Protein AF-A0A069PCU2-F1 (afdb_monomer_lite)

Secondary structure (DSSP, 8-state):
-EESSSEEE-----TT----PPPP---SP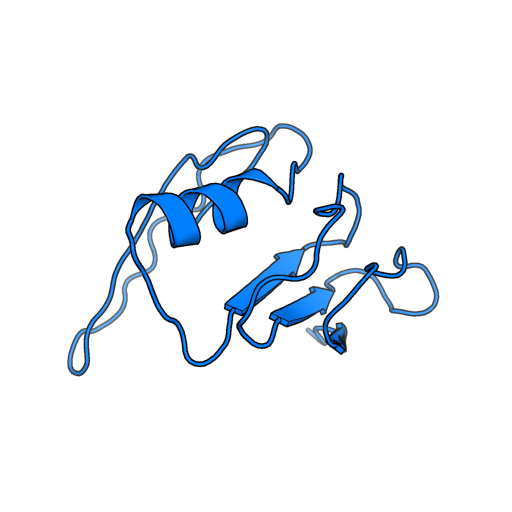EETHHHHHHHHHTT---S-EEEEE-S-EE--SS--SS-EEEEESS-TTTSPPPSSSEEEE---

Sequence (92 aa):
MDCDTRVTQVQIFERGDSPEIQPVRGGGGTAFVDPFNRVVADGLNPAFLVYLTDMDGRFPSVAPSFPVLWASTTPLTRARKAPFGETVEVIC

Foldseek 3Di:
DAFAPADPDDDDDDPPDPDPDDDHDDDHHGAQPHVVVVCVVVVHDDQEEEDEECQPHDADPDDDPHAYEYAHCHPPVPHDDHPDHHYDYDDD

pLDDT: mean 89.38, std 8.43, range [60.56, 97.88]

InterPro domains:
  IPR018698 VWA-like domain [PF09967] (2-89)

Structure (mmCIF, N/CA/C/O backbone):
data_AF-A0A069PCU2-F1
#
_entry.id   AF-A0A069PCU2-F1
#
loop_
_atom_site.group_PDB
_atom_site.id
_atom_site.type_symbol
_atom_site.label_atom_id
_atom_site.label_alt_id
_atom_site.label_comp_id
_atom_site.label_asym_id
_atom_site.label_entity_id
_atom_site.label_seq_id
_atom_site.pdbx_PDB_ins_code
_atom_site.Cartn_x
_atom_site.Cartn_y
_atom_site.Cartn_z
_atom_site.occupancy
_atom_site.B_iso_or_equiv
_atom_site.auth_seq_id
_atom_site.auth_comp_id
_atom_site.auth_asym_id
_atom_site.auth_atom_id
_atom_site.pdbx_PDB_model_num
ATOM 1 N N . MET A 1 1 ? -1.521 -1.276 9.247 1.00 84.38 1 MET A N 1
ATOM 2 C CA . MET A 1 1 ? -0.953 -2.619 9.475 1.00 84.38 1 MET A CA 1
ATOM 3 C C . MET A 1 1 ? 0.531 -2.501 9.228 1.00 84.38 1 MET A C 1
ATOM 5 O O . MET A 1 1 ? 0.890 -1.951 8.195 1.00 84.38 1 MET A O 1
ATOM 9 N N . ASP A 1 2 ? 1.355 -2.993 10.140 1.00 81.31 2 ASP A N 1
ATOM 10 C CA . ASP A 1 2 ? 2.801 -3.042 9.945 1.00 81.31 2 ASP A CA 1
ATOM 11 C C . ASP A 1 2 ? 3.140 -4.418 9.387 1.00 81.31 2 ASP A C 1
ATOM 13 O O . ASP A 1 2 ? 2.618 -5.426 9.874 1.00 81.31 2 ASP A O 1
ATOM 17 N N . CYS A 1 3 ? 3.957 -4.461 8.340 1.00 78.88 3 CYS A N 1
ATOM 18 C CA . CYS A 1 3 ? 4.308 -5.702 7.670 1.00 78.88 3 CYS A CA 1
ATOM 19 C C . CYS A 1 3 ? 5.772 -5.694 7.251 1.00 78.88 3 CYS A C 1
ATOM 21 O O . CYS A 1 3 ? 6.215 -4.774 6.568 1.00 78.88 3 CYS A O 1
ATOM 23 N N . ASP A 1 4 ? 6.481 -6.756 7.622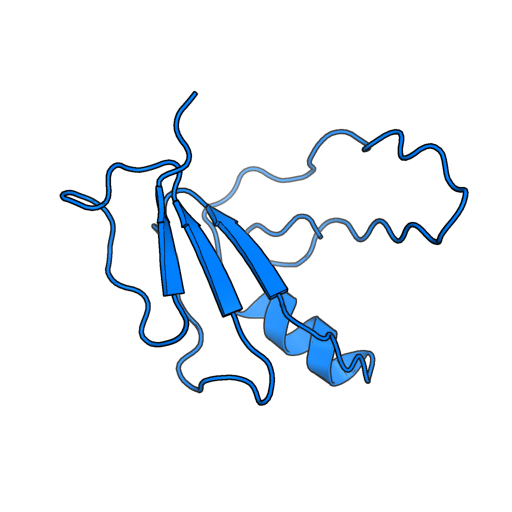 1.00 76.31 4 ASP A N 1
ATOM 24 C CA . ASP A 1 4 ? 7.800 -7.100 7.101 1.00 76.31 4 ASP A CA 1
ATOM 25 C C . ASP A 1 4 ? 7.671 -8.333 6.189 1.00 76.31 4 ASP A C 1
ATOM 27 O O . ASP A 1 4 ? 7.005 -8.276 5.158 1.00 76.31 4 ASP A O 1
ATOM 31 N N . THR A 1 5 ? 8.218 -9.475 6.593 1.00 72.00 5 THR A N 1
ATOM 32 C CA . THR A 1 5 ? 7.903 -10.808 6.062 1.00 72.00 5 THR A CA 1
ATOM 33 C C . THR A 1 5 ? 6.468 -11.264 6.344 1.00 72.00 5 THR A C 1
ATOM 35 O O . THR A 1 5 ? 5.967 -12.145 5.646 1.00 72.00 5 THR A O 1
ATOM 38 N N . ARG A 1 6 ? 5.825 -10.691 7.367 1.00 79.31 6 ARG A N 1
ATOM 39 C CA . ARG A 1 6 ? 4.438 -10.949 7.776 1.00 79.31 6 ARG A CA 1
ATOM 40 C C . ARG A 1 6 ? 3.844 -9.710 8.440 1.00 79.31 6 ARG A C 1
ATOM 42 O O . ARG A 1 6 ? 4.585 -8.826 8.865 1.00 79.31 6 ARG A O 1
ATOM 49 N N . VAL A 1 7 ? 2.526 -9.671 8.603 1.00 83.38 7 VAL A N 1
ATOM 50 C CA . VAL A 1 7 ? 1.857 -8.647 9.412 1.00 83.38 7 VAL A CA 1
ATOM 51 C C . VAL A 1 7 ? 2.289 -8.798 10.876 1.00 83.38 7 VAL A C 1
ATOM 53 O O . VAL A 1 7 ? 2.005 -9.807 11.524 1.00 83.38 7 VAL A O 1
ATOM 56 N N . THR A 1 8 ? 2.980 -7.792 11.407 1.00 86.31 8 THR A N 1
ATOM 57 C CA . THR A 1 8 ? 3.507 -7.758 12.782 1.00 86.31 8 THR A CA 1
ATOM 58 C C . THR A 1 8 ? 2.590 -7.000 13.738 1.00 86.31 8 THR A C 1
ATOM 60 O O . THR A 1 8 ? 2.600 -7.265 14.942 1.00 86.31 8 THR A O 1
ATOM 63 N N . GLN A 1 9 ? 1.791 -6.065 13.218 1.00 87.62 9 GLN A N 1
ATOM 64 C CA . GLN A 1 9 ? 0.898 -5.225 14.010 1.00 87.62 9 GLN A CA 1
ATOM 65 C C . GLN A 1 9 ? -0.317 -4.773 13.189 1.00 87.62 9 GLN A C 1
ATOM 67 O O . GLN A 1 9 ? -0.206 -4.383 12.026 1.00 87.62 9 GLN A O 1
ATOM 72 N N . VAL A 1 10 ? -1.493 -4.775 13.816 1.00 89.44 10 VAL A N 1
ATOM 73 C CA . VAL A 1 10 ? -2.725 -4.196 13.267 1.00 89.44 10 VAL A CA 1
ATOM 74 C C . VAL A 1 10 ? -3.253 -3.192 14.285 1.00 89.44 10 VAL A C 1
ATOM 76 O O . VAL A 1 10 ? -3.451 -3.541 15.443 1.00 89.44 10 VAL A O 1
ATOM 79 N N . GLN A 1 11 ? -3.451 -1.952 13.847 1.00 90.56 11 GLN A N 1
ATOM 80 C CA . GLN A 1 11 ? -4.099 -0.890 14.615 1.00 90.56 11 GLN A CA 1
ATOM 81 C C . GLN A 1 11 ? -5.351 -0.480 13.835 1.00 90.56 11 GLN A C 1
ATOM 83 O O . GLN A 1 11 ? -5.256 -0.245 12.627 1.00 90.56 11 GLN A O 1
ATOM 88 N N . ILE A 1 12 ? -6.504 -0.463 14.502 1.00 90.94 12 ILE A N 1
ATOM 89 C CA . ILE A 1 12 ? -7.805 -0.103 13.926 1.00 90.94 12 ILE A CA 1
ATOM 90 C C . ILE A 1 12 ? -8.287 1.132 14.676 1.00 90.94 12 ILE A C 1
ATOM 92 O O . ILE A 1 12 ? -8.249 1.146 15.903 1.00 90.94 12 ILE A O 1
ATOM 96 N N . PHE A 1 13 ? -8.718 2.140 13.927 1.00 90.69 13 PHE A N 1
ATOM 97 C CA . PHE A 1 13 ? -9.264 3.380 14.461 1.00 90.69 13 PHE A CA 1
ATOM 98 C C . PHE A 1 13 ? -10.618 3.637 13.805 1.00 90.69 13 PHE A C 1
ATOM 100 O O . PHE A 1 13 ? -10.768 3.457 12.592 1.00 90.69 13 PHE A O 1
ATOM 107 N N . GLU A 1 14 ? -11.590 4.066 14.596 1.00 90.25 14 GLU A N 1
ATOM 108 C CA . GLU A 1 14 ? -12.925 4.444 14.160 1.00 90.25 14 GLU A CA 1
ATOM 109 C C . GLU A 1 14 ? -13.119 5.964 14.198 1.00 90.25 14 GLU A C 1
ATOM 111 O O . GLU A 1 14 ? -12.282 6.749 14.652 1.00 90.25 14 GLU A O 1
ATOM 116 N N . ARG A 1 15 ? -14.255 6.417 13.665 1.00 87.94 15 ARG A N 1
ATOM 117 C CA . ARG A 1 15 ? -14.579 7.840 13.638 1.00 87.94 15 ARG A CA 1
ATOM 118 C C . ARG A 1 15 ? -14.729 8.370 15.065 1.00 87.94 15 ARG A C 1
ATOM 120 O O . ARG A 1 15 ? -15.653 7.986 15.770 1.00 87.94 15 ARG A O 1
ATOM 127 N N . GLY A 1 16 ? -13.902 9.350 15.413 1.00 90.38 16 GLY A N 1
ATOM 128 C CA . GLY A 1 16 ? -13.903 9.978 16.736 1.00 90.38 16 GLY A CA 1
ATOM 129 C C . GLY A 1 16 ? -12.722 9.556 17.603 1.00 90.38 16 GLY A C 1
ATOM 130 O O . GLY A 1 16 ? -12.467 10.220 18.606 1.00 90.38 16 GLY A O 1
ATOM 131 N N . ASP A 1 17 ? -11.967 8.537 17.190 1.00 90.62 17 ASP A N 1
ATOM 132 C CA . ASP A 1 17 ? -10.706 8.201 17.837 1.00 90.62 17 ASP A CA 1
ATOM 133 C C . ASP A 1 17 ? -9.674 9.311 17.608 1.00 90.62 17 ASP A C 1
ATOM 135 O O . ASP A 1 17 ? -9.623 9.937 16.545 1.00 90.62 17 ASP A O 1
ATOM 139 N N . SER A 1 18 ? -8.821 9.534 18.608 1.00 84.69 18 SER A N 1
ATOM 140 C CA . SER A 1 18 ? -7.573 10.282 18.449 1.00 84.69 18 SER A CA 1
ATOM 141 C C . SER A 1 18 ? -6.469 9.265 18.157 1.00 84.69 18 SER A C 1
ATOM 143 O O . SER A 1 18 ? -6.028 8.592 19.091 1.00 84.69 18 SER A O 1
ATOM 145 N N . PRO A 1 19 ? -6.049 9.076 16.892 1.00 80.75 19 PRO A N 1
ATOM 146 C CA . PRO A 1 19 ? -5.135 7.998 16.551 1.00 80.75 19 PRO A CA 1
ATOM 147 C C . PRO A 1 19 ? -3.718 8.315 17.038 1.00 80.75 19 PRO A C 1
ATOM 149 O O . PRO A 1 19 ? -2.937 8.983 16.362 1.00 80.75 19 PRO A O 1
ATOM 152 N N . GLU A 1 20 ? -3.364 7.798 18.210 1.00 86.94 20 GLU A N 1
ATOM 153 C CA . GLU A 1 20 ? -1.973 7.685 18.642 1.00 86.94 20 GLU A CA 1
ATOM 154 C C . GLU A 1 20 ? -1.358 6.438 17.998 1.00 86.94 20 GLU A C 1
ATOM 156 O O . GLU A 1 20 ? -1.492 5.317 18.495 1.00 86.94 20 GLU A O 1
ATOM 161 N N . ILE A 1 21 ? -0.711 6.636 16.846 1.00 85.75 21 ILE A N 1
ATOM 162 C CA . ILE A 1 21 ? -0.084 5.550 16.089 1.00 85.75 21 ILE A CA 1
ATOM 163 C C . ILE A 1 21 ? 1.082 4.984 16.904 1.00 85.75 21 ILE A C 1
ATOM 165 O O . ILE A 1 21 ? 2.078 5.666 17.152 1.00 85.75 21 ILE A O 1
ATOM 169 N N . GLN A 1 22 ? 0.973 3.715 17.296 1.00 86.75 22 GLN A N 1
ATOM 170 C CA . GLN A 1 22 ? 2.057 3.003 17.969 1.00 86.75 22 GLN A CA 1
ATOM 171 C C . GLN A 1 22 ? 3.279 2.880 17.047 1.00 86.75 22 GLN A C 1
ATOM 173 O O . GLN A 1 22 ? 3.101 2.732 15.833 1.00 86.75 22 GLN A O 1
ATOM 178 N N . PRO A 1 23 ? 4.510 2.871 17.597 1.00 84.94 23 PRO A N 1
ATOM 179 C CA . PRO A 1 23 ? 5.720 2.672 16.810 1.00 84.94 23 PRO A CA 1
ATOM 180 C C . PRO A 1 23 ? 5.639 1.425 15.925 1.00 84.94 23 PRO A C 1
ATOM 182 O O . PRO A 1 23 ? 5.132 0.379 16.348 1.00 84.94 23 PRO A O 1
ATOM 185 N N . VAL A 1 24 ? 6.172 1.544 14.708 1.00 80.75 24 VAL A N 1
ATOM 186 C CA . VAL A 1 24 ? 6.212 0.447 13.735 1.00 80.75 24 VAL A CA 1
ATOM 187 C C . VAL A 1 24 ? 7.041 -0.709 14.292 1.00 80.75 24 VAL A C 1
ATOM 189 O O . VAL A 1 24 ? 8.142 -0.503 14.808 1.00 80.75 24 VAL A O 1
ATOM 192 N N . ARG A 1 25 ? 6.530 -1.939 14.176 1.00 79.12 25 ARG A N 1
ATOM 193 C CA . ARG A 1 25 ? 7.249 -3.161 14.580 1.00 79.12 25 ARG A CA 1
ATOM 194 C C . ARG A 1 25 ? 7.768 -3.926 13.360 1.00 79.12 25 ARG A C 1
ATOM 196 O O . ARG A 1 25 ? 6.979 -4.269 12.486 1.00 79.12 25 ARG A O 1
ATOM 203 N N . GLY A 1 26 ? 9.060 -4.263 13.329 1.00 73.12 26 GLY A N 1
ATOM 204 C CA . GLY A 1 26 ? 9.672 -5.060 12.252 1.00 73.12 26 GLY A CA 1
ATOM 205 C C . GLY A 1 26 ? 11.109 -4.637 11.930 1.00 73.12 26 GLY A C 1
ATOM 206 O O . GLY A 1 26 ? 11.710 -3.871 12.681 1.00 73.12 26 GLY A O 1
ATOM 207 N N . GLY A 1 27 ? 11.665 -5.145 10.822 1.00 65.25 27 GLY A N 1
ATOM 208 C CA . GLY A 1 27 ? 13.008 -4.768 10.339 1.00 65.25 27 GLY A CA 1
ATOM 209 C C . GLY A 1 27 ? 13.638 -5.677 9.270 1.00 65.25 27 GLY A C 1
ATOM 210 O O . GLY A 1 27 ? 14.741 -5.394 8.809 1.00 65.25 27 GLY A O 1
ATOM 211 N N . GLY A 1 28 ? 12.976 -6.771 8.876 1.00 60.56 28 GLY A N 1
ATOM 212 C CA . GLY A 1 28 ? 13.347 -7.579 7.705 1.00 60.56 28 GLY A CA 1
ATOM 213 C C . GLY A 1 28 ? 12.645 -7.073 6.442 1.00 60.56 28 GLY A C 1
ATOM 214 O O . GLY A 1 28 ? 11.606 -6.434 6.553 1.00 60.56 28 GLY A O 1
ATOM 215 N N . GLY A 1 29 ? 13.200 -7.337 5.254 1.00 61.72 29 GLY A N 1
ATOM 216 C CA . GLY A 1 29 ? 12.633 -6.877 3.974 1.00 61.72 29 GLY A CA 1
ATOM 217 C C . GLY A 1 29 ? 11.131 -7.163 3.791 1.00 61.72 29 GLY A C 1
ATOM 218 O O . GLY A 1 29 ? 10.559 -8.036 4.445 1.00 61.72 29 GLY A O 1
ATOM 219 N N . THR A 1 30 ? 10.486 -6.424 2.887 1.00 69.06 30 THR A N 1
ATOM 220 C CA . THR A 1 30 ? 9.019 -6.306 2.866 1.00 69.06 30 THR A CA 1
ATOM 221 C C . THR A 1 30 ? 8.342 -7.292 1.903 1.00 69.06 30 THR A C 1
ATOM 223 O O . THR A 1 30 ? 8.582 -7.296 0.693 1.00 69.06 30 THR A O 1
ATOM 226 N N . ALA A 1 31 ? 7.425 -8.111 2.417 1.00 76.38 31 ALA A N 1
ATOM 227 C CA . ALA A 1 31 ? 6.499 -8.922 1.637 1.00 76.38 31 ALA A CA 1
ATOM 228 C C . ALA A 1 31 ? 5.140 -8.214 1.550 1.00 76.38 31 ALA A C 1
ATOM 230 O O . ALA A 1 31 ? 4.321 -8.301 2.460 1.00 76.38 31 ALA A O 1
ATOM 231 N N . PHE A 1 32 ? 4.853 -7.561 0.419 1.00 89.75 32 PHE A N 1
ATOM 232 C CA . PHE A 1 32 ? 3.595 -6.822 0.243 1.00 89.75 32 PHE A CA 1
ATOM 233 C C . PHE A 1 32 ? 2.358 -7.720 0.192 1.00 89.75 32 PHE A C 1
ATOM 235 O O . PHE A 1 32 ? 1.254 -7.204 0.208 1.00 89.75 32 PHE A O 1
ATOM 242 N N . VAL A 1 33 ? 2.516 -9.042 0.093 1.00 91.19 33 VAL A N 1
ATOM 243 C CA . VAL A 1 33 ? 1.417 -10.006 -0.074 1.00 91.19 33 VAL A CA 1
ATOM 244 C C . VAL A 1 33 ? 0.576 -10.171 1.191 1.00 91.19 33 VAL A C 1
ATOM 246 O O . VAL A 1 33 ? -0.649 -10.262 1.106 1.00 91.19 33 VAL A O 1
ATOM 249 N N . ASP A 1 34 ? 1.214 -10.211 2.358 1.00 90.06 34 ASP A N 1
ATOM 250 C CA . ASP A 1 34 ? 0.549 -10.635 3.591 1.00 90.06 34 ASP A CA 1
ATOM 251 C C . ASP A 1 34 ? -0.590 -9.693 4.034 1.00 90.06 34 ASP A C 1
ATOM 253 O O . ASP A 1 34 ? -1.669 -10.188 4.373 1.00 90.06 34 ASP A O 1
ATOM 257 N N . PRO A 1 35 ? -0.460 -8.353 3.924 1.00 91.62 35 PRO A N 1
ATOM 258 C CA . PRO A 1 35 ? -1.561 -7.447 4.246 1.00 91.62 35 PRO A CA 1
ATOM 259 C C . PRO A 1 35 ? -2.807 -7.668 3.379 1.00 91.62 35 PRO A C 1
ATOM 261 O O . PRO A 1 35 ? -3.922 -7.574 3.887 1.00 91.62 35 PRO A O 1
ATOM 264 N N . PHE A 1 36 ? -2.654 -8.029 2.100 1.00 93.81 36 PHE A N 1
ATOM 265 C CA . PHE A 1 36 ? -3.797 -8.321 1.222 1.00 93.81 36 PHE A CA 1
ATOM 266 C C . PHE A 1 36 ? -4.480 -9.632 1.608 1.00 93.81 36 PHE A C 1
ATOM 268 O O . PHE A 1 36 ? -5.708 -9.686 1.669 1.00 93.81 36 PHE A O 1
ATOM 275 N N . ASN A 1 37 ? -3.700 -10.672 1.922 1.00 92.31 37 ASN A N 1
ATOM 276 C CA . ASN A 1 37 ? -4.248 -11.935 2.418 1.00 92.31 37 ASN A CA 1
ATOM 277 C C . ASN A 1 37 ? -5.051 -11.715 3.700 1.00 92.31 37 ASN A C 1
ATOM 279 O O . ASN A 1 37 ? -6.128 -12.288 3.857 1.00 92.31 37 ASN A O 1
ATOM 283 N N . ARG A 1 38 ? -4.552 -10.857 4.597 1.00 91.88 38 ARG A N 1
ATOM 284 C CA . ARG A 1 38 ? -5.230 -10.545 5.851 1.00 91.88 38 ARG A CA 1
ATOM 285 C C . ARG A 1 38 ? -6.557 -9.823 5.638 1.00 91.88 38 ARG A C 1
ATOM 287 O O . ARG A 1 38 ? -7.535 -10.192 6.272 1.00 91.88 38 ARG A O 1
ATOM 294 N N . VAL A 1 39 ? -6.612 -8.852 4.723 1.00 93.31 39 VAL A N 1
ATOM 295 C CA . VAL A 1 39 ? -7.864 -8.162 4.354 1.00 93.31 39 VAL A CA 1
ATOM 296 C C . VAL A 1 39 ? -8.934 -9.162 3.908 1.00 93.31 39 VAL A C 1
ATO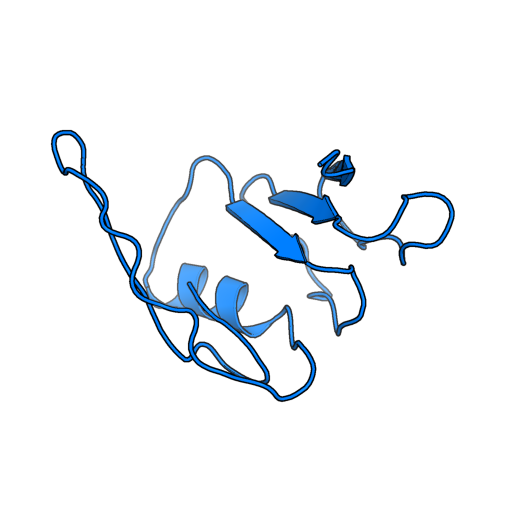M 298 O O . VAL A 1 39 ? -10.070 -9.081 4.367 1.00 93.31 39 VAL A O 1
ATOM 301 N N . VAL A 1 40 ? -8.563 -10.137 3.072 1.00 92.19 40 VAL A N 1
ATOM 302 C CA . VAL A 1 40 ? -9.481 -11.193 2.614 1.00 92.19 40 VAL A CA 1
ATOM 303 C C . VAL A 1 40 ? -9.876 -12.129 3.757 1.00 92.19 40 VAL A C 1
ATOM 305 O O . VAL A 1 40 ? -11.058 -12.421 3.922 1.00 92.19 40 VAL A O 1
ATOM 308 N N . ALA A 1 41 ? -8.908 -12.593 4.550 1.00 93.38 41 ALA A N 1
ATOM 309 C CA . ALA A 1 41 ? -9.146 -13.523 5.654 1.00 93.38 41 ALA A CA 1
ATOM 310 C C . ALA A 1 41 ? -10.051 -12.930 6.745 1.00 93.38 41 ALA A C 1
ATOM 312 O O . ALA A 1 41 ? -10.890 -13.639 7.295 1.00 93.38 41 ALA A O 1
ATOM 313 N N . ASP A 1 42 ? -9.919 -11.629 7.009 1.00 93.69 42 ASP A N 1
ATOM 314 C CA . ASP A 1 42 ? -10.730 -10.899 7.985 1.00 93.69 42 ASP A CA 1
ATOM 315 C C . ASP A 1 42 ? -12.094 -10.462 7.410 1.00 93.69 42 ASP A C 1
ATOM 317 O O . ASP A 1 42 ? -12.893 -9.849 8.116 1.00 93.69 42 ASP A O 1
ATOM 321 N N . GLY A 1 43 ? -12.383 -10.761 6.135 1.00 93.88 43 GLY A N 1
ATOM 322 C CA . GLY A 1 43 ? -13.646 -10.399 5.483 1.00 93.88 43 GLY A CA 1
ATOM 323 C C . GLY A 1 43 ? -13.838 -8.890 5.302 1.00 93.88 43 GLY A C 1
ATOM 324 O O . GLY A 1 43 ? -14.971 -8.414 5.224 1.00 93.88 43 GLY A O 1
ATOM 325 N N . LEU A 1 44 ? -12.745 -8.125 5.259 1.00 92.62 44 LEU A N 1
ATOM 326 C CA . LEU A 1 44 ? -12.789 -6.674 5.126 1.00 92.62 44 LEU A CA 1
ATOM 327 C C . LEU A 1 44 ? -13.096 -6.274 3.677 1.00 92.62 44 LEU A C 1
ATOM 329 O O . LEU A 1 44 ? -12.518 -6.809 2.732 1.00 92.62 44 LEU A O 1
ATOM 333 N N . ASN A 1 45 ? -13.958 -5.269 3.509 1.00 92.75 45 ASN A N 1
ATOM 334 C CA . ASN A 1 45 ? -14.277 -4.677 2.209 1.00 92.75 45 ASN A CA 1
ATOM 335 C C . ASN A 1 45 ? -13.946 -3.174 2.207 1.00 92.75 45 ASN A C 1
ATOM 337 O O . ASN A 1 45 ? -14.845 -2.342 2.371 1.00 92.75 45 ASN A O 1
ATOM 341 N N . PRO A 1 46 ? -12.656 -2.808 2.117 1.00 94.12 46 PRO A N 1
ATOM 342 C CA . PRO A 1 46 ? -12.246 -1.415 2.184 1.00 94.12 46 PRO A CA 1
ATOM 343 C C . PRO A 1 46 ? -12.651 -0.655 0.914 1.00 94.12 46 PRO A C 1
ATOM 345 O O . PRO A 1 46 ? -12.605 -1.193 -0.190 1.00 94.12 46 PRO A O 1
ATOM 348 N N . ALA A 1 47 ? -12.969 0.635 1.058 1.00 96.06 47 ALA A N 1
ATOM 349 C CA . ALA A 1 47 ? -13.177 1.517 -0.093 1.00 96.06 47 ALA A CA 1
ATOM 350 C C . ALA A 1 47 ? -11.897 1.683 -0.935 1.00 96.06 47 ALA A C 1
ATOM 352 O O . ALA A 1 47 ? -11.979 1.879 -2.143 1.00 96.06 47 ALA A O 1
ATOM 353 N N . PHE A 1 48 ? -10.727 1.616 -0.292 1.00 93.94 48 PHE A N 1
ATOM 354 C CA . PHE A 1 48 ? -9.403 1.545 -0.908 1.00 93.94 48 PHE A CA 1
ATOM 355 C C . PHE A 1 48 ? -8.367 1.093 0.135 1.00 93.94 48 PHE A C 1
ATOM 357 O O . PHE A 1 48 ? -8.590 1.227 1.339 1.00 93.94 48 PHE A O 1
ATOM 364 N N . LEU A 1 49 ? -7.222 0.588 -0.324 1.00 96.19 49 LEU A N 1
ATOM 365 C CA . LEU A 1 49 ? -6.054 0.282 0.505 1.00 96.19 49 LEU A CA 1
ATOM 366 C C . LEU A 1 49 ? -4.899 1.207 0.124 1.00 96.19 49 LEU A C 1
ATOM 368 O O . LEU A 1 49 ? -4.570 1.312 -1.055 1.00 96.19 49 LEU A O 1
ATOM 372 N N . VAL A 1 50 ? -4.253 1.833 1.111 1.00 95.69 50 VAL A N 1
ATOM 373 C CA . VAL A 1 50 ? -3.004 2.587 0.908 1.00 95.69 50 VAL A CA 1
ATOM 374 C C . VAL A 1 50 ? -1.841 1.815 1.510 1.00 95.69 50 VAL A C 1
ATOM 376 O O . VAL A 1 50 ? -1.910 1.404 2.668 1.00 95.69 50 VAL A O 1
ATOM 379 N N . TYR A 1 51 ? -0.771 1.641 0.740 1.00 94.38 51 TYR A N 1
ATOM 380 C CA . TYR A 1 51 ? 0.459 1.001 1.192 1.00 94.38 51 TYR A CA 1
ATOM 381 C C . TYR A 1 51 ? 1.616 1.999 1.111 1.00 94.38 51 TYR A C 1
ATOM 383 O O 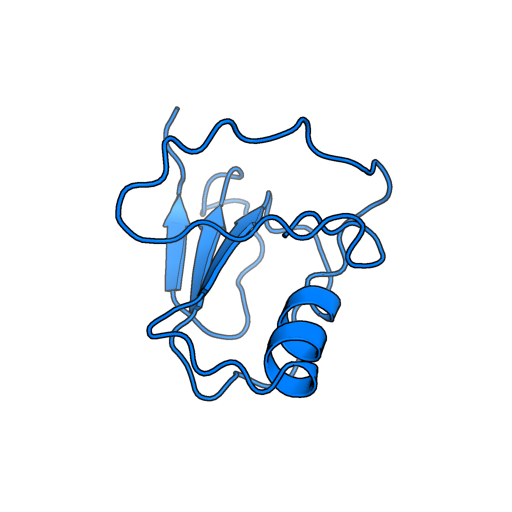. TYR A 1 51 ? 1.979 2.424 0.017 1.00 94.38 51 TYR A O 1
ATOM 391 N N . LEU A 1 52 ? 2.202 2.362 2.255 1.00 92.75 52 LEU A N 1
ATOM 392 C CA . LEU A 1 52 ? 3.415 3.181 2.321 1.00 92.75 52 LEU A CA 1
ATOM 393 C C . LEU A 1 52 ? 4.645 2.272 2.239 1.00 92.75 52 LEU A C 1
ATOM 395 O O . LEU A 1 52 ? 4.825 1.399 3.086 1.00 92.75 52 LEU A O 1
ATOM 399 N N . THR A 1 53 ? 5.466 2.437 1.207 1.00 91.88 53 THR A N 1
ATOM 400 C CA . THR A 1 53 ? 6.609 1.553 0.938 1.00 91.88 53 THR A CA 1
ATOM 401 C C . THR A 1 53 ? 7.654 2.256 0.073 1.00 91.88 53 THR A C 1
ATOM 403 O O . THR A 1 53 ? 7.353 3.217 -0.623 1.00 91.88 53 THR A O 1
ATOM 406 N N . ASP A 1 54 ? 8.885 1.763 0.078 1.00 92.19 54 ASP A N 1
ATOM 407 C CA . ASP A 1 54 ? 9.930 2.104 -0.892 1.00 92.19 54 ASP A CA 1
ATOM 408 C C . ASP A 1 54 ? 9.776 1.383 -2.249 1.00 92.19 54 ASP A C 1
ATOM 410 O O . ASP A 1 54 ? 10.569 1.627 -3.162 1.00 92.19 54 ASP A O 1
ATOM 414 N N . MET A 1 55 ? 8.746 0.537 -2.392 1.00 93.81 55 MET A N 1
ATOM 415 C CA . MET A 1 55 ? 8.424 -0.303 -3.554 1.00 93.81 55 MET A CA 1
ATOM 416 C C . MET A 1 55 ? 9.380 -1.489 -3.771 1.00 93.81 55 MET A C 1
ATOM 418 O O . MET A 1 55 ? 9.277 -2.185 -4.792 1.00 93.81 55 MET A O 1
ATOM 422 N N . ASP A 1 56 ? 10.268 -1.779 -2.814 1.00 91.25 56 ASP A N 1
ATOM 423 C CA . ASP A 1 56 ? 11.180 -2.921 -2.882 1.00 91.25 56 ASP A CA 1
ATOM 424 C C . ASP A 1 56 ? 10.658 -4.129 -2.091 1.00 91.25 56 ASP A C 1
ATOM 426 O O . ASP A 1 56 ? 10.930 -4.342 -0.910 1.00 91.25 56 ASP A O 1
ATOM 430 N N . GLY A 1 57 ? 9.847 -4.939 -2.767 1.00 88.12 57 GLY A N 1
ATOM 431 C CA . GLY A 1 57 ? 9.255 -6.131 -2.180 1.00 88.12 57 GLY A CA 1
ATOM 432 C C . GLY A 1 57 ? 8.496 -6.983 -3.188 1.00 88.12 57 GLY A C 1
ATOM 433 O O . GLY A 1 57 ? 8.328 -6.635 -4.366 1.00 88.12 57 GLY A O 1
ATOM 434 N N . ARG A 1 58 ? 8.019 -8.147 -2.745 1.00 89.81 58 ARG A N 1
ATOM 435 C CA . ARG A 1 58 ? 7.176 -9.005 -3.588 1.00 89.81 58 ARG A CA 1
ATOM 436 C C . ARG A 1 58 ? 5.744 -8.469 -3.601 1.00 89.81 58 ARG A C 1
ATOM 438 O O . ARG A 1 58 ? 5.051 -8.554 -2.592 1.00 89.81 58 ARG A O 1
ATOM 445 N N . PHE A 1 59 ? 5.300 -7.988 -4.760 1.00 93.56 59 PHE A N 1
ATOM 446 C CA . PHE A 1 59 ? 3.903 -7.622 -4.999 1.00 93.56 59 PHE A CA 1
ATOM 447 C C . PHE A 1 59 ? 2.993 -8.861 -5.060 1.00 93.56 59 PHE A C 1
ATOM 449 O O . PHE A 1 59 ? 3.453 -9.929 -5.484 1.00 93.56 59 PHE A O 1
ATOM 456 N N . PRO A 1 60 ? 1.701 -8.728 -4.710 1.00 92.69 60 PRO A N 1
ATOM 457 C CA . PRO A 1 60 ? 0.698 -9.733 -5.047 1.00 92.69 60 PRO A CA 1
ATOM 458 C C . PRO A 1 60 ? 0.618 -9.932 -6.566 1.00 92.69 60 PRO A C 1
ATOM 460 O O . PRO A 1 60 ? 0.768 -8.984 -7.337 1.00 92.69 60 PRO A O 1
ATOM 463 N N . SER A 1 61 ? 0.386 -11.167 -7.008 1.00 89.31 61 SER A N 1
ATOM 464 C CA . SER A 1 61 ? 0.260 -11.501 -8.435 1.00 89.31 61 SER A CA 1
ATOM 465 C C . SER A 1 61 ? -1.132 -11.225 -9.004 1.00 89.31 61 SER A C 1
ATOM 467 O O . SER A 1 61 ? -1.284 -11.132 -10.219 1.00 89.31 61 SER A O 1
ATOM 469 N N . VAL A 1 62 ? -2.141 -11.102 -8.141 1.00 93.19 62 VAL A N 1
ATOM 470 C CA . VAL A 1 62 ? -3.541 -10.883 -8.511 1.00 93.19 62 VAL A CA 1
ATOM 471 C C . VAL A 1 62 ? -4.010 -9.587 -7.865 1.00 93.19 62 VAL A C 1
ATOM 473 O O . VAL A 1 62 ? -3.790 -9.374 -6.672 1.00 93.19 62 VAL A O 1
ATOM 476 N N . ALA A 1 63 ? -4.638 -8.722 -8.660 1.00 95.38 63 ALA A N 1
ATOM 477 C CA . ALA A 1 63 ? -5.236 -7.494 -8.156 1.00 95.38 63 ALA A CA 1
ATOM 478 C C . ALA A 1 63 ? -6.441 -7.818 -7.250 1.00 95.38 63 ALA A C 1
ATOM 480 O O . ALA A 1 63 ? -7.249 -8.679 -7.612 1.00 95.38 63 ALA A O 1
ATOM 481 N N . PRO A 1 64 ? -6.588 -7.151 -6.093 1.00 95.69 64 PRO A N 1
ATOM 482 C CA . PRO A 1 64 ? -7.771 -7.307 -5.254 1.00 95.69 64 PRO A CA 1
ATOM 483 C C . PRO A 1 64 ? -9.006 -6.647 -5.889 1.00 95.69 64 PRO A C 1
ATOM 485 O O . PRO A 1 64 ? -8.903 -5.870 -6.836 1.00 95.69 64 PRO A O 1
ATOM 488 N N . SER A 1 65 ? -10.188 -6.917 -5.331 1.00 95.38 65 SER A N 1
ATOM 489 C CA . SER A 1 65 ? -11.465 -6.333 -5.774 1.00 95.38 65 SER A CA 1
ATOM 490 C C . SER A 1 65 ? -11.689 -4.881 -5.330 1.00 95.38 65 SER A C 1
ATOM 492 O O . SER A 1 65 ? -12.745 -4.318 -5.609 1.00 95.38 65 SER A O 1
ATOM 494 N N . PHE A 1 66 ? -10.730 -4.286 -4.623 1.00 95.88 66 PHE A N 1
ATOM 495 C CA . PHE A 1 66 ? -10.778 -2.914 -4.124 1.00 95.88 66 PHE A CA 1
ATOM 496 C C . PHE A 1 66 ? -9.617 -2.084 -4.699 1.00 95.88 66 PHE A C 1
ATOM 498 O O . PHE A 1 66 ? -8.564 -2.642 -5.018 1.00 95.88 66 PHE A O 1
ATOM 505 N N . PRO A 1 67 ? -9.772 -0.754 -4.823 1.00 97.56 67 PRO A N 1
ATOM 506 C CA . PRO A 1 67 ? -8.700 0.136 -5.259 1.00 97.56 67 PRO A CA 1
ATOM 507 C C . PRO A 1 67 ? -7.470 0.068 -4.349 1.00 97.56 67 PRO A C 1
ATOM 509 O O . PRO A 1 67 ? -7.586 -0.036 -3.126 1.00 97.56 67 PRO A O 1
ATOM 512 N N . VAL A 1 68 ? -6.285 0.180 -4.947 1.00 97.88 68 VAL A N 1
ATOM 513 C CA . VAL A 1 68 ? -5.003 0.150 -4.232 1.00 97.88 68 VAL A CA 1
ATOM 514 C C . VAL A 1 68 ? -4.178 1.365 -4.626 1.00 97.88 68 VAL A C 1
ATOM 516 O O . VAL A 1 68 ? -3.970 1.608 -5.814 1.00 97.88 68 VAL A O 1
ATOM 519 N N . LEU A 1 69 ? -3.692 2.089 -3.622 1.00 97.69 69 LEU A N 1
ATOM 520 C CA . LEU A 1 69 ? -2.765 3.202 -3.756 1.00 97.69 69 LEU A CA 1
ATOM 521 C C . LEU A 1 69 ? -1.421 2.830 -3.124 1.00 97.69 69 LEU A C 1
ATOM 523 O O . LEU A 1 69 ? -1.325 2.572 -1.925 1.00 97.69 69 LEU A O 1
ATOM 527 N N . TRP A 1 70 ? -0.369 2.836 -3.928 1.00 97.19 70 TRP A N 1
ATOM 528 C CA . TRP A 1 70 ? 1.004 2.641 -3.485 1.00 97.19 70 TRP A CA 1
ATOM 529 C C . TRP A 1 70 ? 1.650 4.008 -3.257 1.00 97.19 70 TRP A C 1
ATOM 531 O O . TRP A 1 70 ? 1.944 4.728 -4.210 1.00 97.19 70 TRP A O 1
ATOM 541 N N . ALA A 1 71 ? 1.845 4.377 -1.997 1.00 96.44 71 ALA A N 1
ATOM 542 C CA . ALA A 1 71 ? 2.533 5.595 -1.596 1.00 96.44 71 ALA A CA 1
ATOM 543 C C . ALA A 1 71 ? 4.040 5.307 -1.515 1.00 96.44 71 ALA A C 1
ATOM 545 O O . ALA A 1 71 ? 4.522 4.705 -0.556 1.00 96.44 71 ALA A O 1
ATOM 546 N N . SER A 1 72 ? 4.766 5.692 -2.563 1.00 95.81 72 SER A N 1
ATOM 547 C CA . SER A 1 72 ? 6.186 5.397 -2.737 1.00 95.81 72 SER A CA 1
ATOM 548 C C . SER A 1 72 ? 7.066 6.429 -2.034 1.00 95.81 72 SER A C 1
ATOM 550 O O . SER A 1 72 ? 7.003 7.613 -2.359 1.00 95.81 72 SER A O 1
ATOM 552 N N . THR A 1 73 ? 7.937 5.987 -1.127 1.00 94.31 73 THR A N 1
ATOM 553 C CA . THR A 1 73 ? 9.012 6.818 -0.546 1.00 94.31 73 THR A CA 1
ATOM 554 C C . THR A 1 73 ? 10.256 6.880 -1.439 1.00 94.31 73 THR A C 1
ATOM 556 O O . THR A 1 73 ? 11.134 7.721 -1.245 1.00 94.31 73 THR A O 1
ATOM 559 N N . THR A 1 74 ? 10.332 6.011 -2.450 1.00 94.19 74 THR A N 1
ATOM 560 C CA . THR A 1 74 ? 11.334 6.066 -3.519 1.00 94.19 74 THR A CA 1
ATOM 561 C C . THR A 1 74 ? 10.792 6.907 -4.677 1.00 94.19 74 THR A C 1
ATOM 563 O O . THR A 1 74 ? 9.647 6.683 -5.082 1.00 94.19 74 THR A O 1
ATOM 566 N N . PRO A 1 75 ? 11.588 7.809 -5.286 1.00 94.75 75 PRO A N 1
ATOM 567 C CA . PRO A 1 75 ? 11.145 8.549 -6.461 1.00 94.75 75 PRO A CA 1
ATOM 568 C C . PRO A 1 75 ? 10.649 7.629 -7.576 1.00 94.75 75 PRO A C 1
ATOM 570 O O . PRO A 1 75 ? 11.293 6.614 -7.862 1.00 94.75 75 PRO A O 1
ATOM 573 N N . LEU A 1 76 ? 9.547 7.982 -8.243 1.00 94.38 76 LEU A N 1
ATOM 574 C CA . LEU A 1 76 ? 8.888 7.086 -9.211 1.00 94.38 76 LEU A CA 1
ATOM 575 C C . LEU A 1 76 ? 9.781 6.711 -10.400 1.00 94.38 76 LEU A C 1
ATOM 577 O O . LEU A 1 76 ? 9.612 5.654 -10.999 1.00 94.38 76 LEU A O 1
ATOM 581 N N . THR A 1 77 ? 10.770 7.546 -10.714 1.00 94.62 77 THR A N 1
ATOM 582 C CA . THR A 1 77 ? 11.791 7.272 -11.737 1.00 94.62 77 THR A CA 1
ATOM 583 C C . THR A 1 77 ? 12.721 6.109 -11.380 1.00 94.62 77 THR A C 1
ATOM 585 O O . THR A 1 77 ? 13.377 5.563 -12.264 1.00 94.62 77 THR A O 1
ATOM 588 N N . ARG A 1 78 ? 12.796 5.732 -10.098 1.00 94.50 78 ARG A N 1
ATOM 589 C CA . ARG A 1 78 ? 13.636 4.645 -9.567 1.00 94.50 78 ARG A CA 1
ATOM 590 C C . ARG A 1 78 ? 12.831 3.511 -8.935 1.00 94.50 78 ARG A C 1
ATOM 592 O O . ARG A 1 78 ? 13.366 2.419 -8.764 1.00 94.50 78 ARG A O 1
ATOM 599 N N . ALA A 1 79 ? 11.579 3.763 -8.570 1.00 94.00 79 ALA A N 1
ATOM 600 C CA . ALA A 1 79 ? 10.719 2.774 -7.945 1.00 94.00 79 ALA A CA 1
ATOM 601 C C . ALA A 1 79 ? 10.372 1.628 -8.909 1.00 94.00 79 ALA A C 1
ATOM 603 O O . ALA A 1 79 ? 10.186 1.821 -10.115 1.00 94.00 79 ALA A O 1
ATOM 604 N N . ARG A 1 80 ? 10.223 0.415 -8.368 1.00 94.31 80 ARG A N 1
ATOM 605 C CA . ARG A 1 80 ? 9.647 -0.696 -9.131 1.00 94.31 80 ARG A CA 1
ATOM 606 C C . ARG A 1 80 ? 8.167 -0.427 -9.393 1.00 94.31 80 ARG A C 1
ATOM 608 O O . ARG A 1 80 ? 7.439 0.032 -8.517 1.00 94.31 80 ARG A O 1
ATOM 615 N N . LYS A 1 81 ? 7.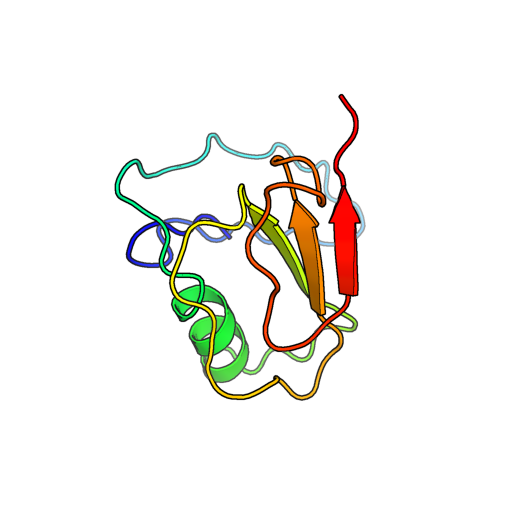707 -0.770 -10.596 1.00 93.25 81 LYS A N 1
ATOM 616 C CA . LYS A 1 81 ? 6.301 -0.622 -10.979 1.00 93.25 81 LYS A CA 1
ATOM 617 C C . LYS A 1 81 ? 5.449 -1.712 -10.324 1.00 93.25 81 LYS A C 1
ATOM 619 O O . LYS A 1 81 ? 5.716 -2.899 -10.522 1.00 93.25 81 LYS A O 1
ATOM 624 N N . ALA A 1 82 ? 4.416 -1.310 -9.586 1.00 95.25 82 ALA A N 1
ATOM 625 C CA . ALA A 1 82 ? 3.413 -2.236 -9.072 1.00 95.25 82 ALA A CA 1
ATOM 626 C C . ALA A 1 82 ? 2.597 -2.862 -10.227 1.00 95.25 82 ALA A C 1
ATOM 628 O O . ALA A 1 82 ? 2.353 -2.198 -11.239 1.00 95.25 82 ALA A O 1
ATOM 629 N N . PRO A 1 83 ? 2.155 -4.128 -10.105 1.00 96.06 83 PRO A N 1
ATOM 630 C CA . PRO A 1 83 ? 1.386 -4.807 -11.151 1.00 96.06 83 PRO A CA 1
ATOM 631 C C . PRO A 1 83 ? -0.064 -4.309 -11.276 1.00 96.06 83 PRO A C 1
ATOM 633 O O . PRO A 1 83 ? -0.712 -4.571 -12.286 1.00 96.06 83 PRO A O 1
ATOM 636 N N . PHE A 1 84 ? -0.576 -3.609 -10.264 1.00 96.94 84 PHE A N 1
ATOM 637 C CA . PHE A 1 84 ? -1.921 -3.039 -10.222 1.00 96.94 84 PHE A CA 1
ATOM 638 C C . PHE A 1 84 ? -1.972 -1.854 -9.257 1.00 96.94 84 PHE A C 1
ATOM 640 O O . PHE A 1 84 ? -1.059 -1.656 -8.450 1.00 96.94 84 PHE A O 1
ATOM 647 N N . GLY A 1 85 ? -3.092 -1.133 -9.290 1.00 96.56 85 GLY A N 1
ATOM 648 C CA . GLY A 1 85 ? -3.301 0.056 -8.475 1.00 96.56 85 GLY A CA 1
ATOM 649 C C . GLY A 1 85 ? -2.581 1.276 -9.037 1.00 96.56 85 GLY A C 1
ATOM 650 O O . GLY A 1 85 ? -1.895 1.211 -10.058 1.00 96.56 85 GLY A O 1
ATOM 651 N N . GLU A 1 86 ? -2.753 2.395 -8.352 1.00 97.44 86 GLU A N 1
ATOM 652 C CA . GLU A 1 86 ? -2.079 3.650 -8.669 1.00 97.44 86 GLU A CA 1
ATOM 653 C C . GLU A 1 86 ? -0.853 3.807 -7.773 1.00 97.44 86 GLU A C 1
ATOM 655 O O . GLU A 1 86 ? -0.848 3.360 -6.627 1.00 97.44 86 GLU A O 1
ATOM 660 N N . THR A 1 87 ? 0.213 4.415 -8.288 1.00 97.38 87 THR A N 1
ATOM 661 C CA . THR A 1 87 ? 1.420 4.706 -7.507 1.00 97.38 87 THR A CA 1
ATOM 662 C C . THR A 1 87 ? 1.631 6.209 -7.470 1.00 97.38 87 THR A C 1
ATOM 664 O O . THR A 1 87 ? 1.644 6.856 -8.516 1.00 97.38 87 THR A O 1
ATOM 667 N N . VAL A 1 88 ? 1.805 6.750 -6.268 1.00 96.00 88 VAL A N 1
ATOM 668 C CA . VAL A 1 88 ? 2.066 8.170 -6.019 1.00 96.00 88 VAL A CA 1
ATOM 669 C C . VAL A 1 88 ? 3.361 8.324 -5.240 1.00 96.00 88 VAL A C 1
ATOM 671 O O . VAL A 1 88 ? 3.714 7.462 -4.439 1.00 96.00 88 VAL A O 1
ATOM 674 N N . GLU A 1 89 ? 4.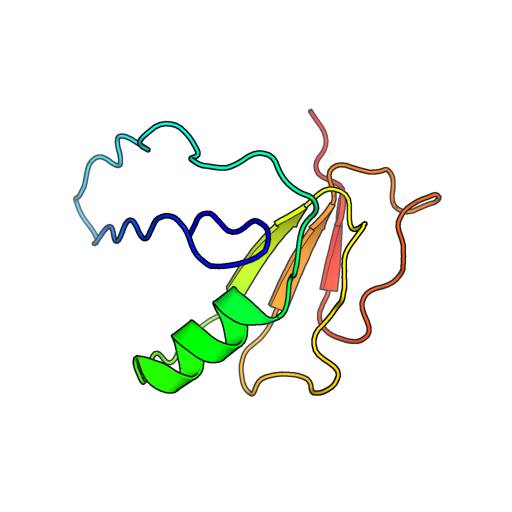080 9.412 -5.482 1.00 95.94 89 GLU A N 1
ATOM 675 C CA . GLU A 1 89 ? 5.280 9.743 -4.716 1.00 95.94 89 GLU A CA 1
ATOM 676 C C . GLU A 1 89 ? 4.897 10.442 -3.411 1.00 95.94 89 GLU A C 1
ATOM 678 O O . GLU A 1 89 ? 4.046 11.335 -3.403 1.00 95.94 89 GLU A O 1
ATOM 683 N N . VAL A 1 90 ? 5.533 10.049 -2.311 1.00 94.44 90 VAL A N 1
ATOM 684 C CA . VAL A 1 90 ? 5.448 10.762 -1.037 1.00 94.44 90 VAL A CA 1
ATOM 685 C C . VAL A 1 90 ? 6.546 11.816 -1.020 1.00 94.44 90 VAL A C 1
ATOM 687 O O . VAL A 1 90 ? 7.729 11.486 -0.986 1.00 94.44 90 VAL A O 1
ATOM 690 N N . ILE A 1 91 ? 6.141 13.083 -1.062 1.00 83.62 91 ILE A N 1
ATOM 691 C CA . ILE A 1 91 ? 7.049 14.230 -0.986 1.00 83.62 91 ILE A CA 1
ATOM 692 C C . ILE A 1 91 ? 7.128 14.660 0.480 1.00 83.62 91 ILE A C 1
ATOM 694 O O . ILE A 1 91 ? 6.097 14.969 1.083 1.00 83.62 91 ILE A O 1
ATOM 698 N N . CYS A 1 92 ? 8.339 14.658 1.034 1.00 62.25 92 CYS A N 1
ATOM 699 C CA . CYS A 1 92 ? 8.644 15.072 2.404 1.00 62.25 92 CYS A CA 1
ATOM 700 C C . CYS A 1 92 ? 9.390 16.407 2.413 1.00 62.25 92 CYS A C 1
ATOM 702 O O . CYS A 1 92 ? 10.253 16.595 1.524 1.00 62.25 92 CYS A O 1
#

Organism: NCBI:txid60547

Radius of gyration: 13.44 Å; chains: 1; bounding box: 28×29×30 Å